Protein AF-A0A954H1S5-F1 (afdb_monomer)

Nearest PDB structures (foldseek):
  5ur7-assembly1_B  TM=4.475E-01  e=1.087E+00  Homo sapiens
  2czo-assembly1_A  TM=2.947E-01  e=9.061E-01  Saccharomyces cerevisiae
  3k44-assembly4_D  TM=2.546E-01  e=6.300E-01  Drosophila melanogaster
  4hcs-assembly1_A  TM=3.496E-01  e=4.378E+00  Danio rerio
  6koi-assembly11_U  TM=3.352E-01  e=7.551E+00  Homo sapiens

Mean predicted aligned error: 11.79 Å

pLDDT: mean 74.34, std 16.26, range [40.0, 90.12]

Radius of gyration: 15.56 Å; Cα contacts (8 Å, |Δi|>4): 91; chains: 1; bounding box: 30×47×30 Å

Structure (mmCIF, N/CA/C/O backbone):
data_AF-A0A954H1S5-F1
#
_entry.id   AF-A0A954H1S5-F1
#
loop_
_atom_site.group_PDB
_atom_site.id
_atom_site.type_symbol
_atom_site.label_atom_id
_atom_site.label_alt_id
_atom_site.label_comp_id
_atom_site.label_asym_id
_atom_site.label_entity_id
_atom_site.label_seq_id
_atom_site.pdbx_PDB_ins_code
_atom_site.Cartn_x
_atom_site.Cartn_y
_atom_site.Cartn_z
_atom_site.occupancy
_atom_site.B_iso_or_equiv
_atom_site.auth_seq_id
_atom_site.auth_comp_id
_atom_site.auth_asym_id
_atom_site.auth_atom_id
_atom_site.pdbx_PDB_model_num
ATOM 1 N N . MET A 1 1 ? 5.999 -11.073 -12.089 1.00 77.50 1 MET A N 1
ATOM 2 C CA . MET A 1 1 ? 6.461 -10.863 -10.695 1.00 77.50 1 MET A CA 1
ATOM 3 C C . MET A 1 1 ? 5.869 -9.555 -10.196 1.00 77.50 1 MET A C 1
ATOM 5 O O . MET A 1 1 ? 5.699 -8.654 -11.010 1.00 77.50 1 MET A O 1
ATOM 9 N N . TYR A 1 2 ? 5.530 -9.463 -8.911 1.00 82.38 2 TYR A N 1
ATOM 10 C CA . TYR A 1 2 ? 4.952 -8.264 -8.300 1.00 82.38 2 TYR A CA 1
ATOM 11 C C . TYR A 1 2 ? 5.809 -7.832 -7.115 1.00 82.38 2 TYR A C 1
ATOM 13 O O . TYR A 1 2 ? 6.183 -8.674 -6.299 1.00 82.38 2 TYR A O 1
ATOM 21 N N . THR A 1 3 ? 6.089 -6.537 -7.016 1.00 86.50 3 THR A N 1
ATOM 22 C CA . THR A 1 3 ? 6.875 -5.955 -5.924 1.00 86.50 3 THR A CA 1
ATOM 23 C C . THR A 1 3 ? 6.017 -4.957 -5.168 1.00 86.50 3 THR A C 1
ATOM 25 O O . THR A 1 3 ? 5.385 -4.098 -5.778 1.00 86.50 3 THR A O 1
ATOM 28 N N . ILE A 1 4 ? 5.995 -5.058 -3.840 1.00 87.12 4 ILE A N 1
ATOM 29 C CA . ILE A 1 4 ? 5.333 -4.067 -2.989 1.00 87.12 4 ILE A CA 1
ATOM 30 C C . ILE A 1 4 ? 6.247 -2.851 -2.909 1.00 87.12 4 ILE A C 1
ATOM 32 O O . ILE A 1 4 ? 7.334 -2.931 -2.341 1.00 87.12 4 ILE A O 1
ATOM 36 N N . THR A 1 5 ? 5.820 -1.737 -3.490 1.00 85.44 5 THR A N 1
ATOM 37 C CA . THR A 1 5 ? 6.625 -0.512 -3.561 1.00 85.44 5 THR A CA 1
ATOM 38 C C . THR A 1 5 ? 6.250 0.493 -2.492 1.00 85.44 5 THR A C 1
ATOM 40 O O . THR A 1 5 ? 7.095 1.285 -2.074 1.00 85.44 5 THR A O 1
ATOM 43 N N . LYS A 1 6 ? 5.005 0.462 -2.006 1.00 85.00 6 LYS A N 1
ATOM 44 C CA . LYS A 1 6 ? 4.548 1.419 -0.999 1.00 85.00 6 LYS A CA 1
ATOM 45 C C . LYS A 1 6 ? 3.440 0.867 -0.119 1.00 85.00 6 LYS A C 1
ATOM 47 O O . LYS A 1 6 ? 2.552 0.156 -0.579 1.00 85.00 6 LYS A O 1
ATOM 52 N N . TYR A 1 7 ? 3.465 1.265 1.149 1.00 87.81 7 TYR A N 1
ATOM 53 C CA . TYR A 1 7 ? 2.346 1.108 2.070 1.00 87.81 7 TYR A CA 1
ATOM 54 C C . TYR A 1 7 ? 1.539 2.409 2.146 1.00 87.81 7 TYR A C 1
ATOM 56 O O . TYR A 1 7 ? 2.102 3.496 2.295 1.00 87.81 7 TYR A O 1
ATOM 64 N N . LEU A 1 8 ? 0.215 2.299 2.068 1.00 86.38 8 LEU A N 1
ATOM 65 C CA . LEU A 1 8 ? -0.730 3.402 2.180 1.00 86.38 8 LEU A CA 1
ATOM 66 C C . LEU A 1 8 ? -1.656 3.141 3.369 1.00 86.38 8 LEU A C 1
ATOM 68 O O . LEU A 1 8 ? -2.416 2.176 3.390 1.00 86.38 8 LEU A O 1
ATOM 72 N N . LYS A 1 9 ? -1.643 4.047 4.351 1.00 85.56 9 LYS A N 1
ATOM 73 C CA . LYS A 1 9 ? -2.540 3.967 5.516 1.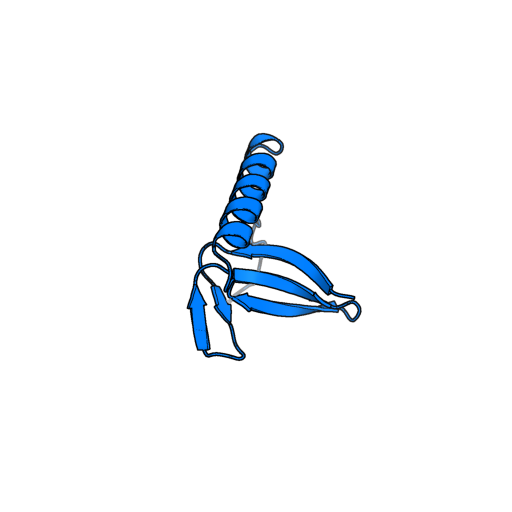00 85.56 9 LYS A CA 1
ATOM 74 C C . LYS A 1 9 ? -4.022 4.089 5.128 1.00 85.56 9 LYS A C 1
ATOM 76 O O . LYS A 1 9 ? -4.886 3.593 5.837 1.00 85.56 9 LYS A O 1
ATOM 81 N N . SER A 1 10 ? -4.303 4.755 4.011 1.00 87.50 10 SER A N 1
ATOM 82 C CA . SER A 1 10 ? -5.616 4.797 3.375 1.00 87.50 10 SER A CA 1
ATOM 83 C C . SER A 1 10 ? -5.423 4.885 1.864 1.00 87.50 10 SER A C 1
ATOM 85 O O . SER A 1 10 ? -4.754 5.797 1.377 1.00 87.50 10 SER A O 1
ATOM 87 N N . GLY A 1 11 ? -5.965 3.921 1.130 1.00 86.06 11 GLY A N 1
ATOM 88 C CA . GLY A 1 11 ? -5.971 3.883 -0.325 1.00 86.06 11 GLY A CA 1
ATOM 89 C C . GLY A 1 11 ? -7.266 3.266 -0.838 1.00 86.06 11 GLY A C 1
ATOM 90 O O . GLY A 1 11 ? -7.865 2.425 -0.170 1.00 86.06 11 GLY A O 1
ATOM 91 N N . THR A 1 12 ? -7.695 3.695 -2.022 1.00 85.62 12 THR A N 1
ATOM 92 C CA . THR A 1 12 ? -8.852 3.130 -2.727 1.00 85.62 12 THR A CA 1
ATOM 93 C C . THR A 1 12 ? -8.360 2.151 -3.784 1.00 85.62 12 THR A C 1
ATOM 95 O O . THR A 1 12 ? -7.486 2.485 -4.585 1.00 85.62 12 THR A O 1
ATOM 98 N N . CYS A 1 13 ? -8.899 0.934 -3.780 1.00 78.88 13 CYS A N 1
ATOM 99 C CA . CYS A 1 13 ? -8.623 -0.050 -4.819 1.00 78.88 13 CYS A CA 1
ATOM 100 C C . CYS A 1 13 ? -9.582 0.157 -5.985 1.00 78.88 13 CYS A C 1
ATOM 102 O O . CYS A 1 13 ? -10.795 0.021 -5.833 1.00 78.88 13 CYS A O 1
ATOM 104 N N . GLU A 1 14 ? -9.018 0.439 -7.152 1.00 76.50 14 GLU A N 1
ATOM 105 C CA . GLU A 1 14 ? -9.760 0.759 -8.375 1.00 76.50 14 GLU A CA 1
ATOM 106 C C . GLU A 1 14 ? -10.637 -0.408 -8.850 1.00 76.50 14 GLU A C 1
ATOM 108 O O . GLU A 1 14 ? -11.733 -0.188 -9.349 1.00 76.50 14 GLU A O 1
ATOM 113 N N . LEU A 1 15 ? -10.213 -1.654 -8.606 1.00 72.56 15 LEU A N 1
ATOM 114 C CA . LEU A 1 15 ? -10.968 -2.857 -8.973 1.00 72.56 15 LEU A CA 1
ATOM 115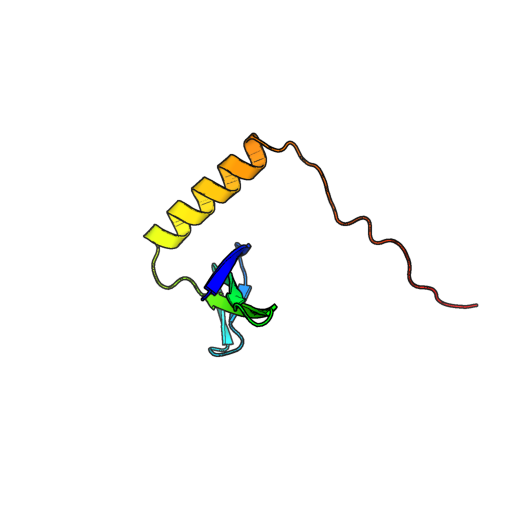 C C . LEU A 1 15 ? -12.222 -3.093 -8.125 1.00 72.56 15 LEU A C 1
ATOM 117 O O . LEU A 1 15 ? -13.191 -3.665 -8.612 1.00 72.56 15 LEU A O 1
ATOM 121 N N . THR A 1 16 ? -12.199 -2.719 -6.844 1.00 80.19 16 THR A N 1
ATOM 122 C CA . THR A 1 16 ? -13.289 -3.046 -5.903 1.00 80.19 16 THR A CA 1
ATOM 123 C C . THR A 1 16 ? -14.052 -1.820 -5.413 1.00 80.19 16 THR A C 1
ATOM 125 O O . THR A 1 16 ? -15.067 -1.975 -4.739 1.00 80.19 16 THR A O 1
ATOM 128 N N . GLY A 1 17 ? -13.551 -0.610 -5.685 1.00 82.06 17 GLY A N 1
ATOM 129 C CA . GLY A 1 17 ? -14.082 0.652 -5.160 1.00 82.06 17 GLY A CA 1
ATOM 130 C C . GLY A 1 17 ? -13.941 0.814 -3.642 1.00 82.06 17 GLY A C 1
ATOM 131 O O . GLY A 1 17 ? -14.410 1.801 -3.082 1.00 82.06 17 GLY A O 1
ATOM 132 N N . LYS A 1 18 ? -13.316 -0.146 -2.950 1.00 84.06 18 LYS A N 1
ATOM 133 C CA . LYS A 1 18 ? -13.173 -0.134 -1.491 1.00 84.06 18 LYS A CA 1
ATOM 134 C C . LYS A 1 18 ? -11.985 0.719 -1.070 1.00 84.06 18 LYS A C 1
ATOM 136 O O . LYS A 1 18 ? -10.944 0.704 -1.726 1.00 84.06 18 LYS A O 1
ATOM 141 N N . THR A 1 19 ? -12.134 1.390 0.067 1.00 88.06 19 THR A N 1
ATOM 142 C CA . THR A 1 19 ? -11.087 2.198 0.700 1.00 88.06 19 THR A CA 1
ATOM 143 C C . THR A 1 19 ? -10.667 1.566 2.021 1.00 88.06 19 THR A C 1
ATOM 145 O O . THR A 1 19 ? -11.514 1.127 2.797 1.00 88.06 19 THR A O 1
ATOM 148 N N . GLY A 1 20 ? -9.364 1.517 2.284 1.00 87.75 20 GLY A N 1
ATOM 149 C CA . GLY A 1 20 ? -8.806 0.970 3.521 1.00 87.75 20 GLY A CA 1
ATOM 150 C C . GLY A 1 20 ? -7.282 1.028 3.541 1.00 87.75 20 GLY A C 1
ATOM 151 O O . GLY A 1 20 ? -6.676 1.694 2.703 1.00 87.75 20 GLY A O 1
ATOM 152 N N . GLU A 1 21 ? -6.653 0.324 4.485 1.00 89.00 21 GLU A N 1
ATOM 153 C CA . GLU A 1 21 ? -5.200 0.118 4.442 1.00 89.00 21 GLU A CA 1
ATOM 154 C C . GLU A 1 21 ? -4.847 -0.642 3.155 1.00 89.00 21 GLU A C 1
ATOM 156 O O . GLU A 1 21 ? -5.454 -1.667 2.831 1.00 89.00 21 GLU A O 1
ATOM 161 N N . ALA A 1 22 ? -3.890 -0.116 2.396 1.00 90.12 22 ALA A N 1
ATOM 162 C CA . ALA A 1 22 ? -3.595 -0.581 1.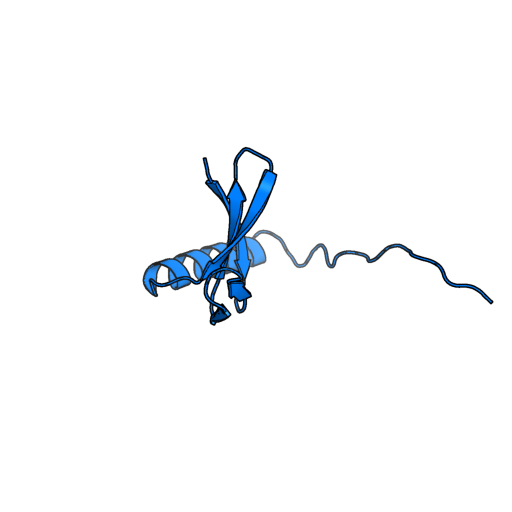052 1.00 90.12 22 ALA A CA 1
ATOM 163 C C . ALA A 1 22 ? -2.091 -0.650 0.796 1.00 90.12 22 ALA A C 1
ATOM 165 O O . ALA A 1 22 ? -1.285 0.003 1.461 1.00 90.12 22 ALA A O 1
ATOM 166 N N . ILE A 1 23 ? -1.724 -1.429 -0.212 1.00 88.56 23 ILE A N 1
ATOM 167 C CA . ILE A 1 23 ? -0.373 -1.469 -0.757 1.00 88.56 23 ILE A CA 1
ATOM 168 C C . ILE A 1 23 ? -0.384 -1.089 -2.226 1.00 88.56 23 ILE A C 1
ATOM 170 O O . ILE A 1 23 ? -1.308 -1.422 -2.972 1.00 88.56 23 ILE A O 1
ATOM 174 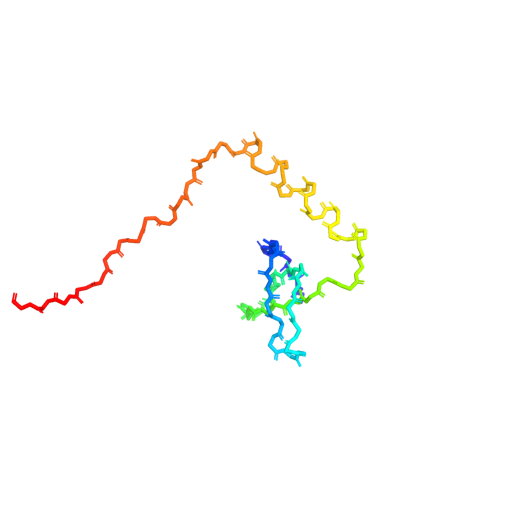N N . GLU A 1 24 ? 0.668 -0.395 -2.625 1.00 88.06 24 GLU A N 1
ATOM 175 C CA . GLU A 1 24 ? 1.003 -0.183 -4.018 1.00 88.06 24 GLU A CA 1
ATOM 176 C C . GLU A 1 24 ? 1.918 -1.313 -4.467 1.00 88.06 24 GLU A C 1
ATOM 178 O O . GLU A 1 24 ? 2.916 -1.637 -3.812 1.00 88.06 24 GLU A O 1
ATOM 183 N N . VAL A 1 25 ? 1.525 -1.941 -5.564 1.00 88.31 25 VAL A N 1
ATOM 184 C CA . VAL A 1 25 ? 2.210 -3.084 -6.135 1.00 88.31 25 VAL A CA 1
ATOM 185 C C . VAL A 1 25 ? 2.605 -2.726 -7.555 1.00 88.31 25 VAL A C 1
ATOM 187 O O . VAL A 1 25 ? 1.770 -2.300 -8.353 1.00 88.31 25 VAL A O 1
ATOM 190 N N . THR A 1 26 ? 3.879 -2.908 -7.869 1.00 87.75 26 THR A N 1
ATOM 191 C CA . THR A 1 26 ? 4.419 -2.711 -9.211 1.00 87.75 26 THR A CA 1
ATOM 192 C C . THR A 1 26 ? 4.650 -4.071 -9.846 1.00 87.75 26 THR A C 1
ATOM 194 O O . THR A 1 26 ? 5.350 -4.925 -9.294 1.00 87.75 26 THR A O 1
ATOM 197 N N . ALA A 1 27 ? 4.033 -4.296 -10.999 1.00 87.44 27 ALA A N 1
ATOM 198 C CA . ALA A 1 27 ? 4.279 -5.476 -11.810 1.00 87.44 27 ALA A CA 1
ATOM 199 C C . ALA A 1 27 ? 5.619 -5.355 -12.554 1.00 87.44 27 ALA A C 1
ATOM 201 O O . ALA A 1 27 ? 6.141 -4.264 -12.772 1.00 87.44 27 ALA A O 1
ATOM 202 N N . SER A 1 28 ? 6.172 -6.484 -12.994 1.00 85.62 28 SER A N 1
ATOM 203 C CA . SER A 1 28 ? 7.443 -6.538 -13.736 1.00 85.62 28 SER A CA 1
ATOM 204 C C . SER A 1 28 ? 7.441 -5.770 -15.068 1.00 85.62 28 SER A C 1
ATOM 206 O O . SER A 1 28 ? 8.502 -5.477 -15.600 1.00 85.62 28 SER A O 1
ATOM 208 N N . ASN A 1 29 ? 6.267 -5.429 -15.598 1.00 87.25 29 ASN A N 1
ATOM 209 C CA . ASN A 1 29 ? 6.086 -4.569 -16.772 1.00 87.25 29 ASN A CA 1
ATOM 210 C C . ASN A 1 29 ? 5.977 -3.067 -16.413 1.00 87.25 29 ASN A C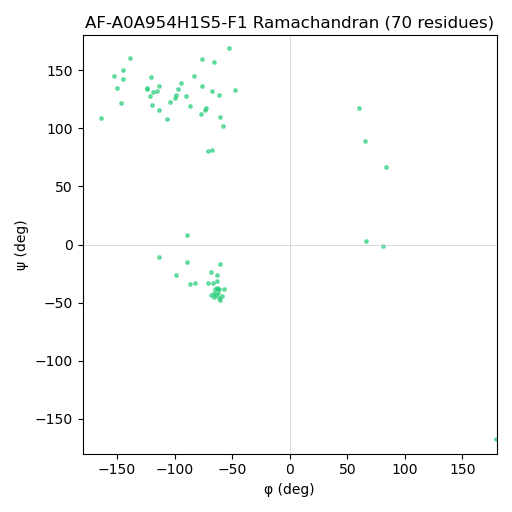 1
ATOM 212 O O . ASN A 1 29 ? 5.622 -2.261 -17.267 1.00 87.25 29 ASN A O 1
ATOM 216 N N . GLY A 1 30 ? 6.218 -2.695 -15.152 1.00 82.31 30 GLY A N 1
ATOM 217 C CA . GLY A 1 30 ? 6.134 -1.318 -14.659 1.00 82.31 30 GLY A CA 1
ATOM 218 C C . GLY A 1 30 ? 4.718 -0.834 -14.334 1.00 82.31 30 GLY A C 1
ATOM 219 O O . GLY A 1 30 ? 4.560 0.292 -13.867 1.00 82.31 30 GLY A O 1
ATOM 220 N N . SER A 1 31 ? 3.678 -1.651 -14.537 1.00 85.25 31 SER A N 1
ATOM 221 C CA . SER A 1 31 ? 2.306 -1.262 -14.195 1.00 85.25 31 SER A CA 1
ATOM 222 C C . SER A 1 31 ? 2.135 -1.129 -12.681 1.00 85.25 31 SER A C 1
ATOM 224 O O . SER A 1 31 ? 2.515 -2.031 -11.932 1.00 85.25 31 SER A O 1
ATOM 226 N N . LEU A 1 32 ? 1.535 -0.022 -12.236 1.00 83.06 32 LEU A N 1
ATOM 227 C CA . LEU A 1 32 ? 1.197 0.225 -10.834 1.00 83.06 32 LEU A CA 1
ATOM 228 C C . LEU A 1 32 ? -0.245 -0.191 -10.552 1.00 83.06 32 LEU A C 1
ATOM 230 O O . LEU A 1 32 ? -1.146 0.039 -11.356 1.00 83.06 32 LEU A O 1
ATOM 234 N N . SER A 1 33 ? -0.477 -0.817 -9.403 1.00 81.94 33 SER A N 1
ATOM 235 C CA . SER A 1 33 ? -1.813 -1.213 -8.957 1.00 81.94 33 SER A CA 1
ATOM 236 C C . SER A 1 33 ? -1.939 -1.096 -7.443 1.00 81.94 33 SER A C 1
ATOM 238 O O . SER A 1 33 ? -1.007 -1.406 -6.703 1.00 81.94 33 SER A O 1
ATOM 240 N N . LYS A 1 34 ? -3.112 -0.662 -6.971 1.00 83.94 34 LYS A N 1
ATOM 241 C CA . LYS A 1 34 ? -3.430 -0.563 -5.539 1.00 83.94 34 LYS A CA 1
ATOM 242 C C . LYS A 1 34 ? -4.265 -1.758 -5.098 1.00 83.94 34 LYS A C 1
ATOM 244 O O . LYS A 1 34 ? -5.343 -1.999 -5.645 1.00 83.94 34 LYS A O 1
ATOM 249 N N . ALA A 1 35 ? -3.804 -2.458 -4.069 1.00 83.19 35 ALA A N 1
ATOM 250 C CA . ALA A 1 35 ? -4.523 -3.568 -3.455 1.00 83.19 35 ALA A CA 1
ATOM 251 C C . ALA A 1 35 ? -4.913 -3.224 -2.011 1.00 83.19 35 ALA A C 1
ATOM 253 O O . ALA A 1 35 ? -4.072 -2.756 -1.243 1.00 83.19 35 ALA A O 1
ATOM 254 N N . ILE A 1 36 ? -6.175 -3.466 -1.635 1.00 84.25 36 ILE A N 1
ATOM 255 C CA . ILE A 1 36 ? -6.608 -3.362 -0.231 1.00 84.25 36 ILE A CA 1
ATOM 256 C C . ILE A 1 36 ? -6.114 -4.582 0.537 1.00 84.25 36 ILE A C 1
ATOM 258 O O . ILE A 1 36 ? -6.238 -5.717 0.072 1.00 84.25 36 ILE A O 1
ATOM 262 N N . LEU A 1 37 ? -5.600 -4.347 1.739 1.00 82.62 37 LEU A N 1
ATOM 263 C CA . LEU A 1 37 ? -5.211 -5.403 2.657 1.00 82.62 37 LEU A CA 1
ATOM 264 C C . LEU A 1 37 ? -6.460 -6.054 3.257 1.00 82.62 37 LEU A C 1
ATOM 266 O O . LEU A 1 37 ? -7.215 -5.427 3.995 1.00 82.62 37 LEU A O 1
ATOM 270 N N . SER A 1 38 ? -6.665 -7.334 2.959 1.00 76.31 38 SER A N 1
ATOM 271 C CA . SER A 1 38 ? -7.755 -8.135 3.531 1.00 76.31 38 SER A CA 1
ATOM 272 C C . SER A 1 38 ? -7.370 -8.833 4.839 1.00 76.31 38 SER A C 1
ATOM 274 O O . SER 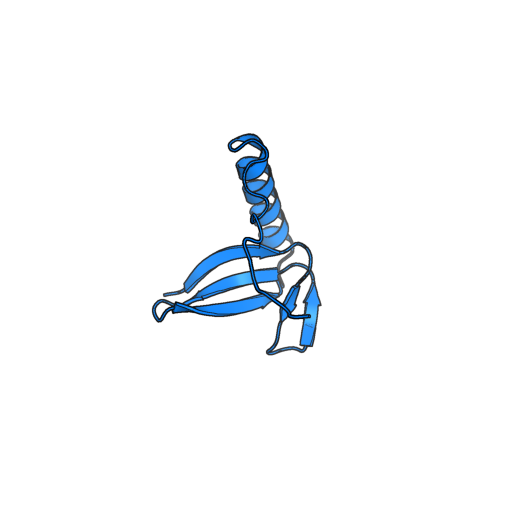A 1 38 ? -8.244 -9.297 5.567 1.00 76.31 38 SER A O 1
ATOM 276 N N . MET A 1 39 ? -6.072 -8.906 5.152 1.00 83.81 39 MET A N 1
ATOM 277 C CA . MET A 1 39 ? -5.542 -9.604 6.324 1.00 83.81 39 MET A CA 1
ATOM 278 C C . MET A 1 39 ? -4.923 -8.619 7.330 1.00 83.81 39 MET A C 1
ATOM 280 O O . MET A 1 39 ? -3.887 -8.017 7.030 1.00 83.81 39 MET A O 1
ATOM 284 N N . PRO A 1 40 ? -5.482 -8.490 8.549 1.00 77.06 40 PRO A N 1
ATOM 285 C CA . PRO A 1 40 ? -4.984 -7.554 9.561 1.00 77.06 40 PRO A CA 1
ATOM 286 C C . PRO A 1 40 ? -3.511 -7.757 9.943 1.00 77.06 40 PRO A C 1
ATOM 288 O O . PRO A 1 40 ? -2.786 -6.782 10.126 1.00 77.06 40 PRO A O 1
ATOM 291 N N . ALA A 1 41 ? -3.042 -9.009 10.023 1.00 78.44 41 ALA A N 1
ATOM 292 C CA . ALA A 1 41 ? -1.654 -9.327 10.371 1.00 78.44 41 ALA A CA 1
ATOM 293 C C . ALA A 1 41 ? -0.648 -8.794 9.333 1.00 78.44 41 ALA A C 1
ATOM 295 O O . ALA A 1 41 ? 0.408 -8.276 9.696 1.00 78.44 41 ALA A O 1
ATOM 296 N N . LEU A 1 42 ? -1.007 -8.839 8.045 1.00 82.88 42 LEU A N 1
ATOM 297 C CA . LEU A 1 42 ? -0.197 -8.260 6.975 1.00 82.88 42 LEU A CA 1
ATOM 298 C C . LEU A 1 42 ? -0.122 -6.731 7.111 1.00 82.88 42 LEU A C 1
ATOM 300 O O . LEU A 1 42 ? 0.955 -6.152 6.992 1.00 82.88 42 LEU A O 1
ATOM 304 N N . GLY A 1 43 ? -1.241 -6.081 7.448 1.00 82.81 43 GLY A N 1
ATOM 305 C CA . GLY A 1 43 ? -1.268 -4.646 7.745 1.00 82.81 43 GLY A CA 1
ATOM 306 C C . GLY A 1 43 ? -0.401 -4.255 8.944 1.00 82.81 43 GLY A C 1
ATOM 307 O O . GLY A 1 43 ? 0.278 -3.230 8.900 1.00 82.81 43 GLY A O 1
ATOM 308 N N . GLN A 1 44 ? -0.363 -5.071 9.999 1.00 85.62 44 GLN A N 1
ATOM 309 C CA . GLN A 1 44 ? 0.510 -4.832 11.154 1.00 85.62 44 GLN A CA 1
ATOM 310 C C . GLN A 1 44 ? 1.995 -4.952 10.794 1.00 85.62 44 GLN A C 1
ATOM 312 O O . GLN A 1 44 ? 2.779 -4.077 11.166 1.00 85.62 44 GLN A O 1
ATOM 317 N N . LEU A 1 45 ? 2.376 -5.987 10.038 1.00 85.62 45 LEU A N 1
ATOM 318 C CA . LEU A 1 45 ? 3.757 -6.188 9.591 1.00 85.62 45 LEU A CA 1
ATOM 319 C C . LEU A 1 45 ? 4.240 -5.026 8.711 1.00 85.62 45 LEU A C 1
ATOM 321 O O . LEU A 1 45 ? 5.316 -4.476 8.942 1.00 85.62 45 LEU A O 1
ATOM 325 N N . LEU A 1 46 ? 3.417 -4.605 7.746 1.00 85.00 46 LEU A N 1
ATOM 326 C CA . LEU A 1 46 ? 3.738 -3.490 6.853 1.00 85.00 46 LEU A CA 1
ATOM 327 C C . LEU A 1 46 ? 3.851 -2.159 7.607 1.00 85.00 46 LEU A C 1
ATOM 329 O O . LEU A 1 46 ? 4.760 -1.376 7.333 1.00 85.00 46 LEU A O 1
ATOM 333 N N . ARG A 1 47 ? 2.989 -1.920 8.605 1.00 84.44 47 ARG A N 1
ATOM 334 C CA . ARG A 1 47 ? 3.104 -0.758 9.501 1.00 84.44 47 ARG A CA 1
ATOM 335 C C . ARG A 1 47 ? 4.394 -0.775 10.316 1.00 84.44 47 ARG A C 1
ATOM 337 O O . ARG A 1 47 ? 5.021 0.271 10.471 1.00 84.44 47 ARG A O 1
ATOM 344 N N . LEU A 1 48 ? 4.790 -1.936 10.836 1.00 85.75 48 LEU A N 1
ATOM 345 C CA . LEU A 1 48 ? 6.049 -2.112 11.564 1.00 85.75 48 LEU A CA 1
ATOM 346 C C . LEU A 1 48 ? 7.248 -1.772 10.679 1.00 85.75 48 LEU A C 1
ATOM 348 O O . LEU A 1 48 ? 8.095 -0.978 11.086 1.00 85.75 48 LEU A O 1
ATOM 352 N N . HIS A 1 49 ? 7.265 -2.302 9.457 1.00 81.50 49 HIS A N 1
ATOM 353 C CA . HIS A 1 49 ? 8.328 -2.047 8.493 1.00 81.50 49 HIS A CA 1
ATOM 354 C C . HIS A 1 49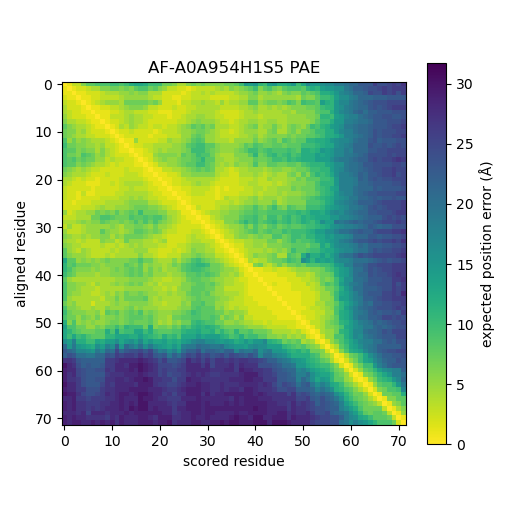 ? 8.391 -0.568 8.080 1.00 81.50 49 HIS A C 1
ATOM 356 O O . HIS A 1 49 ? 9.464 0.031 8.083 1.00 81.50 49 HIS A O 1
ATOM 362 N N . ALA A 1 50 ? 7.240 0.063 7.813 1.00 78.88 50 ALA A N 1
ATOM 363 C CA . ALA A 1 50 ? 7.169 1.495 7.517 1.00 78.88 50 ALA A CA 1
ATOM 364 C C . ALA A 1 50 ? 7.723 2.347 8.674 1.00 78.88 50 ALA A C 1
ATOM 366 O O . ALA A 1 50 ? 8.546 3.232 8.455 1.00 78.88 50 ALA A O 1
ATOM 367 N N . LYS A 1 51 ? 7.351 2.021 9.918 1.00 81.62 51 LYS A N 1
ATOM 368 C CA . LYS A 1 51 ? 7.832 2.717 11.121 1.00 81.62 51 LYS A CA 1
ATOM 369 C C . LYS A 1 51 ? 9.331 2.518 11.365 1.00 81.62 51 LYS A C 1
ATOM 371 O O . LYS A 1 51 ? 9.981 3.399 11.919 1.00 81.62 51 LYS A O 1
ATOM 376 N N . GLN A 1 52 ? 9.884 1.360 11.007 1.00 80.69 52 GLN A N 1
ATOM 377 C CA . GLN A 1 52 ? 11.330 1.130 11.055 1.00 80.69 52 GLN A CA 1
ATOM 378 C C . GLN A 1 52 ? 12.046 1.980 10.006 1.00 80.69 52 GLN A C 1
ATOM 380 O O . GLN A 1 52 ? 13.020 2.642 10.348 1.00 80.69 52 GLN A O 1
ATOM 385 N N . HIS A 1 53 ? 11.509 2.042 8.785 1.00 67.56 53 HIS A N 1
ATOM 386 C CA . HIS A 1 53 ? 12.063 2.856 7.706 1.00 67.56 53 HIS A CA 1
ATOM 387 C C . HIS A 1 53 ? 12.065 4.360 8.034 1.00 67.56 53 HIS A C 1
ATOM 389 O O . HIS A 1 53 ? 13.038 5.042 7.732 1.00 67.56 53 HIS A O 1
ATOM 395 N N . GLU A 1 54 ? 11.023 4.870 8.704 1.00 64.31 54 GLU A N 1
ATOM 396 C CA . GLU A 1 54 ? 10.959 6.253 9.225 1.00 64.31 54 GLU A CA 1
ATOM 397 C C . GLU A 1 54 ? 11.929 6.523 10.387 1.00 64.31 54 GLU A C 1
ATOM 399 O O . GLU A 1 54 ? 12.261 7.670 10.671 1.00 64.31 54 GLU A O 1
ATOM 404 N N . LYS A 1 55 ? 12.355 5.486 11.115 1.00 61.94 55 LYS A N 1
ATOM 405 C CA . LYS A 1 55 ? 13.324 5.625 12.213 1.00 61.94 55 LYS A CA 1
ATOM 406 C C . LYS A 1 55 ? 14.766 5.553 11.728 1.00 61.94 55 LYS A C 1
ATOM 408 O O . LYS A 1 55 ? 15.625 6.187 12.330 1.00 61.94 55 LYS A O 1
ATOM 413 N N . THR A 1 56 ? 15.035 4.757 10.695 1.00 60.09 56 THR A N 1
ATOM 414 C CA . THR A 1 56 ? 16.374 4.604 10.110 1.00 60.09 56 THR A CA 1
ATOM 415 C C . THR A 1 56 ? 16.699 5.716 9.123 1.00 60.09 56 THR A C 1
ATOM 417 O O . THR A 1 56 ? 17.849 6.130 9.041 1.00 60.09 56 THR A O 1
ATOM 420 N N . ASN A 1 57 ? 15.692 6.225 8.414 1.00 53.50 57 ASN A N 1
ATOM 421 C CA . ASN A 1 57 ? 15.810 7.404 7.572 1.00 53.50 57 ASN A CA 1
ATOM 422 C C . ASN A 1 57 ? 15.089 8.540 8.294 1.00 53.50 57 ASN A C 1
ATOM 424 O O . ASN A 1 57 ? 13.863 8.529 8.383 1.00 53.50 57 ASN A O 1
ATOM 428 N N . GLY A 1 58 ? 15.839 9.501 8.841 1.00 49.78 58 GLY A N 1
ATOM 429 C CA . GLY A 1 58 ? 15.260 10.754 9.336 1.00 49.78 58 GLY A CA 1
ATOM 430 C C . GLY A 1 58 ? 14.385 11.433 8.267 1.00 49.78 58 GLY A C 1
ATOM 431 O O . GLY A 1 58 ? 14.389 11.012 7.110 1.00 49.78 58 GLY A O 1
ATOM 432 N N . PRO A 1 59 ? 13.607 12.469 8.629 1.00 48.28 59 PRO A N 1
ATOM 433 C CA . PRO A 1 59 ? 12.562 13.038 7.782 1.00 48.28 59 PRO A CA 1
ATOM 434 C C . PRO A 1 59 ? 13.156 13.741 6.555 1.00 48.28 59 PRO A C 1
ATOM 436 O O . PRO A 1 59 ? 13.277 14.962 6.534 1.00 48.28 59 PRO A O 1
ATOM 439 N N . GLU A 1 60 ? 13.507 12.993 5.516 1.00 52.59 60 GLU A N 1
ATOM 440 C CA . GLU A 1 60 ? 13.999 13.554 4.272 1.00 52.59 60 GLU A CA 1
ATOM 441 C C . GLU A 1 60 ? 13.165 13.088 3.085 1.00 52.59 60 GLU A C 1
ATOM 443 O O . GLU A 1 60 ? 12.832 11.916 2.919 1.00 52.59 60 GLU A O 1
ATOM 448 N N . SER A 1 61 ? 12.847 14.084 2.259 1.00 46.53 61 SER A N 1
ATOM 449 C CA . SER A 1 61 ? 12.090 14.069 1.009 1.00 46.53 61 SER A CA 1
ATOM 450 C C . SER A 1 61 ? 10.556 14.117 1.121 1.00 46.53 61 SER A C 1
ATOM 452 O O . SER A 1 61 ? 9.807 13.272 0.633 1.00 46.53 61 SER A O 1
ATOM 454 N N . ARG A 1 62 ? 10.055 15.266 1.607 1.00 43.56 62 ARG A N 1
ATOM 455 C CA . ARG A 1 62 ? 8.927 15.908 0.901 1.00 43.56 62 ARG A CA 1
ATOM 456 C C . ARG A 1 62 ? 9.295 15.932 -0.592 1.00 43.56 62 ARG A C 1
ATOM 458 O O . ARG A 1 62 ? 10.412 16.359 -0.888 1.00 43.56 62 ARG A O 1
ATOM 465 N N . PRO A 1 63 ? 8.424 15.540 -1.537 1.00 40.47 63 PRO A N 1
ATOM 466 C CA . PRO A 1 63 ? 8.677 15.895 -2.921 1.00 40.47 63 PRO A CA 1
ATOM 467 C C . PRO A 1 63 ? 8.695 17.424 -2.986 1.00 40.47 63 PRO A C 1
ATOM 469 O O . PRO A 1 63 ? 7.671 18.079 -2.780 1.00 40.47 63 PRO A O 1
ATOM 472 N N . ALA A 1 64 ? 9.878 17.994 -3.215 1.00 43.94 64 ALA A N 1
ATOM 473 C CA . ALA A 1 64 ? 10.000 19.343 -3.723 1.00 43.94 64 ALA A CA 1
ATOM 474 C C . ALA A 1 64 ? 9.237 19.349 -5.048 1.00 43.94 64 ALA A C 1
ATOM 476 O O . ALA A 1 64 ? 9.681 18.785 -6.047 1.00 43.94 64 ALA A O 1
ATOM 477 N N . LYS A 1 65 ? 8.022 19.900 -5.026 1.00 40.00 65 LYS A N 1
ATOM 478 C CA . LYS A 1 65 ? 7.238 20.149 -6.227 1.00 40.00 65 LYS A CA 1
ATOM 479 C C . LYS A 1 65 ? 7.919 21.304 -6.959 1.00 40.00 65 LYS A C 1
ATOM 481 O O . LYS A 1 65 ? 7.530 22.458 -6.807 1.00 40.00 65 LYS A O 1
ATOM 486 N N . THR A 1 66 ? 8.979 20.996 -7.697 1.00 41.75 66 THR A N 1
ATOM 487 C CA . THR A 1 66 ? 9.551 21.910 -8.678 1.00 41.75 66 THR A CA 1
ATOM 488 C C . THR A 1 66 ? 8.598 21.976 -9.871 1.00 41.75 66 THR A C 1
ATOM 490 O O . THR A 1 66 ? 8.355 20.971 -10.529 1.00 41.75 66 THR A O 1
ATOM 493 N N . ALA A 1 67 ? 8.077 23.186 -10.084 1.00 47.25 67 ALA A N 1
ATOM 494 C CA . ALA A 1 67 ? 7.658 23.811 -11.340 1.00 47.25 67 ALA A CA 1
ATOM 495 C C . ALA A 1 67 ? 6.555 23.165 -12.208 1.00 47.25 67 ALA A C 1
ATOM 497 O O . ALA A 1 67 ? 6.754 22.146 -12.859 1.00 47.25 67 ALA A O 1
ATOM 498 N N . ALA A 1 68 ? 5.449 23.902 -12.366 1.00 41.84 68 ALA A N 1
ATOM 499 C CA . ALA A 1 68 ? 4.826 24.122 -13.673 1.00 41.84 68 ALA A CA 1
ATOM 500 C C . ALA A 1 68 ? 4.116 25.489 -13.683 1.00 41.84 68 ALA A C 1
ATOM 502 O O . ALA A 1 68 ? 3.458 25.863 -12.715 1.00 41.84 68 ALA A O 1
ATOM 503 N N . ALA A 1 69 ? 4.344 26.219 -14.769 1.00 49.62 69 ALA A N 1
ATOM 504 C CA . ALA A 1 69 ? 3.977 27.597 -15.059 1.00 49.62 69 ALA A CA 1
ATOM 505 C C . ALA A 1 69 ? 2.464 27.875 -15.186 1.00 49.62 69 ALA A C 1
ATOM 507 O O . ALA A 1 69 ? 1.693 26.984 -15.525 1.00 49.62 69 ALA A O 1
ATOM 508 N N . ASN A 1 70 ? 2.093 29.141 -14.970 1.00 46.25 70 ASN A N 1
ATOM 509 C CA . ASN A 1 70 ? 1.027 29.898 -15.651 1.00 46.25 70 ASN A CA 1
ATOM 510 C C . ASN A 1 70 ? 1.303 31.383 -15.323 1.00 46.25 70 ASN A C 1
ATOM 512 O O . ASN A 1 70 ? 1.402 31.724 -14.150 1.00 46.25 70 ASN A O 1
ATOM 516 N N . SER A 1 71 ? 1.752 32.205 -16.275 1.00 46.84 71 SER A N 1
ATOM 517 C CA . SER A 1 71 ? 0.915 32.945 -17.238 1.00 46.84 71 SER A CA 1
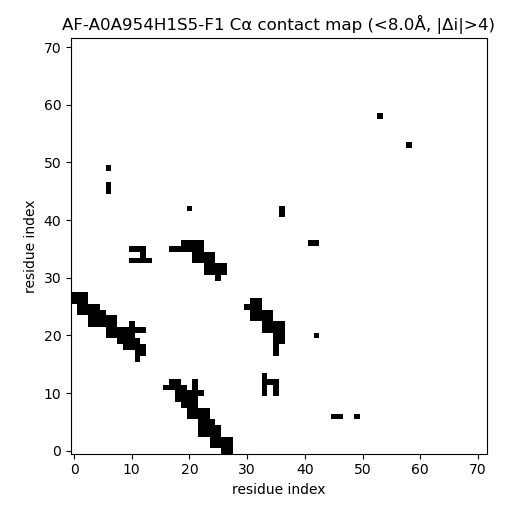ATOM 518 C C . SER A 1 71 ? 0.026 33.986 -16.553 1.00 46.84 71 SER A C 1
ATOM 520 O O . SER A 1 71 ? -1.086 33.653 -16.166 1.00 46.84 71 SER A O 1
ATOM 522 N N . GLU A 1 72 ? 0.542 35.209 -16.386 1.00 44.47 72 GLU A N 1
ATOM 523 C CA . GLU A 1 72 ? 0.026 36.466 -16.974 1.00 44.47 72 GLU A CA 1
ATOM 524 C C . GLU A 1 72 ? 1.024 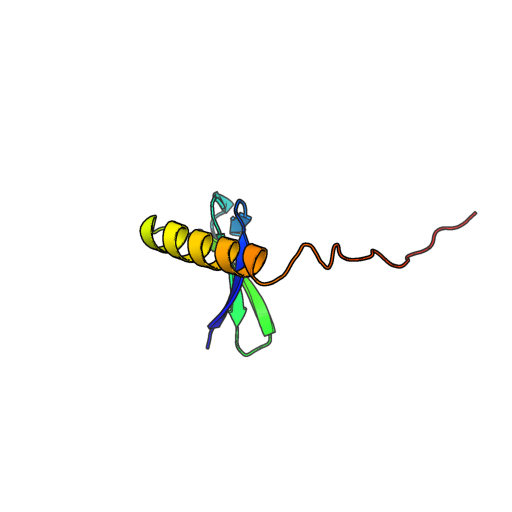37.612 -16.747 1.00 44.47 72 GLU A C 1
ATOM 526 O O . GLU A 1 72 ? 1.649 37.642 -15.660 1.00 44.47 72 GLU A O 1
#

Sequence (72 aa):
MYTITKYLKSGTCELTGKTGEAIEVTASNGSLSKAILSMPALGQLLRLHAKQHEKTNGPESRPAKTAAANSE

Solvent-accessible surface area (backbone atoms only — not comparable to full-atom values): 4559 Å² total; per-residue (Å²): 107,75,42,80,76,41,82,32,85,67,36,63,15,83,92,75,74,47,72,37,45,20,34,34,32,34,35,79,87,70,50,77,45,54,45,62,64,88,48,69,68,60,53,51,52,52,51,52,52,51,55,48,51,56,67,76,43,64,100,74,77,76,81,78,82,75,82,83,90,81,91,132

Foldseek 3Di:
DKDFDDWDQWDAFPVPRDIGTWTWIADPVRDIGIDHDPDVVVVVVRVVVVVVVCVVDPDDDPPPPPDDDDDD

Secondary structure (DSSP, 8-state):
-EEEEEEEEEEE-TTT--EEEEEEEEETTS-EEEEE---HHHHHHHHHHHHHHHHHS-S-------------